Protein AF-A0A8T5B7E0-F1 (afdb_monomer_lite)

Secondary structure (DSSP, 8-state):
--HHHHHHHHHHHHHHHHHHHHHHHHHHHHS---TTHHHHHHHTS-SS--S-STTHHHHHHHHHHHH-HHHHHHHHHHHHHHHHHHHHHTSPP-----

Foldseek 3Di:
DPPVVVVVVVVVVVVVVVVVVVVVVVVCVVPVQPPCPVVVVVVVPDPDDPDPPPCPVVVVVVCCCVRPVVVVVVVVVVVVVVVVVVVVVVPDDPPDDD

Radius of gyration: 22.2 Å; chains: 1; bounding box: 52×24×65 Å

Structure (mmCIF, N/CA/C/O backbone):
data_AF-A0A8T5B7E0-F1
#
_entry.id   AF-A0A8T5B7E0-F1
#
loop_
_atom_site.group_PDB
_atom_site.id
_atom_site.type_symbol
_atom_site.label_atom_id
_atom_site.label_alt_id
_atom_site.label_comp_id
_atom_site.label_asym_id
_atom_site.label_entity_id
_atom_site.label_seq_id
_atom_site.pdbx_PDB_ins_code
_atom_site.Cartn_x
_atom_site.Cartn_y
_atom_site.Cartn_z
_atom_site.occupancy
_atom_site.B_iso_or_equiv
_atom_site.auth_seq_id
_atom_site.auth_comp_id
_atom_site.auth_asym_id
_atom_site.auth_atom_id
_atom_site.pdbx_PDB_model_num
ATOM 1 N N . MET A 1 1 ? 17.791 -3.696 -35.158 1.00 50.97 1 MET A N 1
ATOM 2 C CA . MET A 1 1 ? 16.520 -4.359 -34.772 1.00 50.97 1 MET A CA 1
ATOM 3 C C . MET A 1 1 ? 16.207 -4.326 -33.262 1.00 50.97 1 MET A C 1
ATOM 5 O O . MET A 1 1 ? 15.071 -4.583 -32.905 1.00 50.97 1 MET A O 1
ATOM 9 N N . ARG A 1 2 ? 17.157 -3.954 -32.378 1.00 53.38 2 ARG A N 1
ATOM 10 C CA . ARG A 1 2 ? 17.015 -3.971 -30.901 1.00 53.38 2 ARG A CA 1
ATOM 11 C C . ARG A 1 2 ? 16.199 -2.809 -30.283 1.00 53.38 2 ARG A C 1
ATOM 13 O O . ARG A 1 2 ? 15.633 -2.993 -29.218 1.00 53.38 2 ARG A O 1
ATOM 20 N N . ARG A 1 3 ? 16.101 -1.640 -30.944 1.00 56.38 3 ARG A N 1
ATOM 21 C CA . ARG A 1 3 ? 15.369 -0.454 -30.423 1.00 56.38 3 ARG A CA 1
ATOM 22 C C . ARG A 1 3 ? 13.845 -0.633 -30.388 1.00 56.38 3 ARG A C 1
ATOM 24 O O . ARG A 1 3 ? 13.240 -0.394 -29.358 1.00 56.38 3 ARG A O 1
ATOM 31 N N . LYS A 1 4 ? 13.248 -1.182 -31.457 1.00 53.34 4 LYS A N 1
ATOM 32 C CA . LYS A 1 4 ? 11.784 -1.345 -31.576 1.00 53.34 4 LYS A CA 1
ATOM 3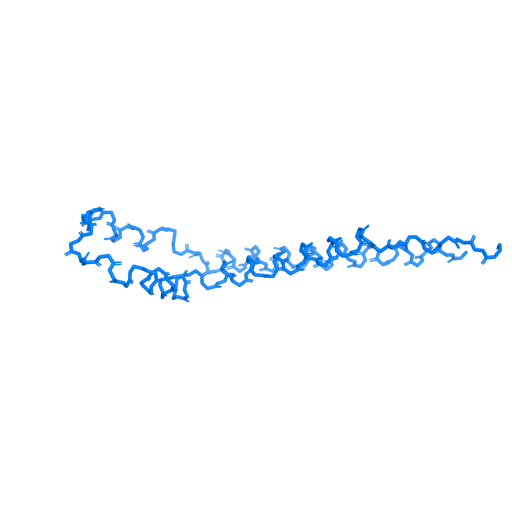3 C C . LYS A 1 4 ? 11.154 -2.184 -30.449 1.00 53.34 4 LYS A C 1
ATOM 35 O O . LYS A 1 4 ? 10.011 -1.94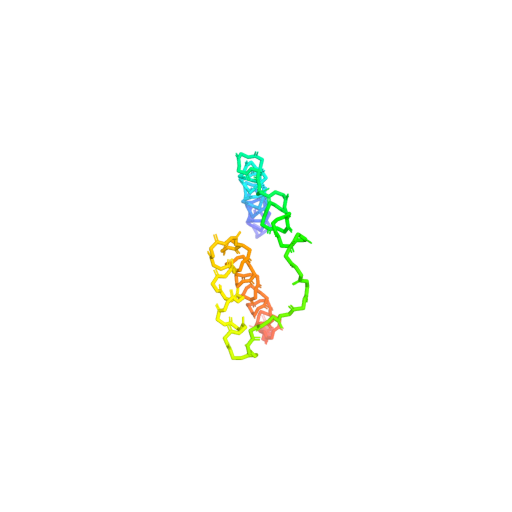2 -30.091 1.00 53.34 4 LYS A O 1
ATOM 40 N N . GLY A 1 5 ? 11.884 -3.160 -29.897 1.00 54.22 5 GLY A N 1
ATOM 41 C CA . GLY A 1 5 ? 11.404 -3.985 -28.780 1.00 54.22 5 GLY A CA 1
ATOM 42 C C . GLY A 1 5 ? 11.421 -3.264 -27.427 1.00 54.22 5 GLY A C 1
ATOM 43 O O . GLY A 1 5 ? 10.547 -3.509 -26.602 1.00 54.22 5 GLY A O 1
ATOM 44 N N . LEU A 1 6 ? 12.372 -2.344 -27.221 1.00 57.66 6 LEU A N 1
ATOM 45 C CA . LEU A 1 6 ? 12.455 -1.510 -26.018 1.00 57.66 6 LEU A CA 1
ATOM 46 C C . LEU A 1 6 ? 11.335 -0.455 -26.003 1.00 57.66 6 LEU A C 1
ATOM 48 O O . LEU A 1 6 ? 10.710 -0.247 -24.967 1.00 57.66 6 LEU A O 1
ATOM 52 N N . ASP A 1 7 ? 11.044 0.142 -27.163 1.00 71.81 7 ASP A N 1
ATOM 53 C CA . ASP A 1 7 ? 9.994 1.159 -27.328 1.00 71.81 7 ASP A CA 1
ATOM 54 C C . ASP A 1 7 ? 8.578 0.572 -27.169 1.00 71.81 7 ASP A C 1
ATOM 56 O O . ASP A 1 7 ? 7.683 1.213 -26.624 1.00 71.81 7 ASP A O 1
ATOM 60 N N . LEU A 1 8 ? 8.369 -0.678 -27.601 1.00 77.56 8 LEU A N 1
ATOM 61 C CA . LEU A 1 8 ? 7.102 -1.384 -27.396 1.00 77.56 8 LEU A CA 1
ATOM 62 C C . LEU A 1 8 ? 6.906 -1.777 -25.926 1.00 77.56 8 LEU A C 1
ATOM 64 O O . LEU A 1 8 ? 5.803 -1.651 -25.398 1.00 77.56 8 LEU A O 1
ATOM 68 N N . GLY A 1 9 ? 7.973 -2.235 -25.261 1.00 78.38 9 GLY A N 1
ATOM 69 C CA . GLY A 1 9 ? 7.935 -2.586 -23.841 1.00 78.38 9 GLY A CA 1
ATOM 70 C C . GLY A 1 9 ? 7.657 -1.378 -22.946 1.00 78.38 9 GLY A C 1
ATOM 71 O O . GLY A 1 9 ? 6.842 -1.470 -22.029 1.00 78.38 9 GLY A O 1
ATOM 72 N N . SER A 1 10 ? 8.270 -0.228 -23.241 1.00 81.75 10 SER A N 1
ATOM 73 C CA . SER A 1 10 ? 8.025 1.015 -22.503 1.00 81.75 10 SER A CA 1
ATOM 74 C C . SER A 1 10 ? 6.618 1.569 -22.750 1.00 81.75 10 SER A C 1
ATOM 76 O O . SER A 1 10 ? 5.951 1.973 -21.797 1.00 81.75 10 SER A O 1
ATOM 78 N N . ALA A 1 11 ? 6.121 1.516 -23.990 1.00 85.81 11 ALA A N 1
ATOM 79 C CA . ALA A 1 11 ? 4.749 1.903 -24.312 1.00 85.81 11 ALA A CA 1
ATOM 80 C C . ALA A 1 11 ? 3.718 1.007 -23.607 1.00 85.81 11 ALA A C 1
ATOM 82 O O . ALA A 1 11 ? 2.752 1.510 -23.035 1.00 85.81 11 ALA A O 1
ATOM 83 N N . LEU A 1 12 ? 3.943 -0.311 -23.585 1.00 90.38 12 LEU A N 1
ATOM 84 C CA . LEU A 1 12 ? 3.073 -1.255 -22.883 1.00 90.38 12 LEU A CA 1
ATOM 85 C C . LEU A 1 12 ? 3.056 -0.981 -21.372 1.00 90.38 12 LEU A C 1
ATOM 87 O O . LEU A 1 12 ? 1.987 -0.951 -20.765 1.00 90.38 12 LEU A O 1
ATOM 91 N N . ALA A 1 13 ? 4.223 -0.724 -20.775 1.00 85.06 13 ALA A N 1
ATOM 92 C CA . ALA A 1 13 ? 4.324 -0.371 -19.363 1.00 85.06 13 ALA A CA 1
ATOM 93 C C . ALA A 1 13 ? 3.566 0.930 -19.047 1.00 85.06 13 ALA A C 1
ATOM 95 O O . ALA A 1 13 ? 2.819 0.984 -18.072 1.00 85.06 13 ALA A O 1
ATOM 96 N N . ALA A 1 14 ? 3.694 1.952 -19.898 1.00 87.50 14 ALA A N 1
ATOM 97 C CA . ALA A 1 14 ? 2.974 3.214 -19.742 1.00 87.50 14 ALA A CA 1
ATOM 98 C C . ALA A 1 14 ? 1.449 3.026 -19.812 1.00 87.50 14 ALA A C 1
ATOM 100 O O . ALA A 1 14 ? 0.724 3.577 -18.983 1.00 87.50 14 ALA A O 1
ATOM 101 N N . VAL A 1 15 ? 0.958 2.209 -20.750 1.00 93.69 15 VAL A N 1
ATOM 102 C CA . VAL A 1 15 ? -0.474 1.881 -20.862 1.00 93.69 15 VAL A CA 1
ATOM 103 C C . VAL A 1 15 ? -0.971 1.167 -19.606 1.00 93.69 15 VAL A C 1
ATOM 105 O O . VAL A 1 15 ? -2.005 1.550 -19.064 1.00 93.69 15 VAL A O 1
ATOM 108 N N . ILE A 1 16 ? -0.222 0.186 -19.096 1.00 91.00 16 ILE A N 1
ATOM 109 C CA . ILE A 1 16 ? -0.578 -0.532 -17.862 1.00 91.00 16 ILE A CA 1
ATOM 110 C C . ILE A 1 16 ? -0.676 0.441 -16.680 1.00 91.00 16 ILE A C 1
ATOM 112 O O . ILE A 1 16 ? -1.655 0.404 -15.937 1.00 91.00 16 ILE A O 1
ATOM 116 N N . VAL A 1 17 ? 0.293 1.348 -16.530 1.00 88.69 17 VAL A N 1
ATOM 117 C CA . VAL A 1 17 ? 0.280 2.363 -15.465 1.00 88.69 17 VAL A CA 1
ATOM 118 C C . VAL A 1 17 ? -0.940 3.278 -15.585 1.00 88.69 17 VAL A C 1
ATOM 120 O O . VAL A 1 17 ? -1.621 3.511 -14.588 1.00 88.69 17 VAL A O 1
ATOM 123 N N . LEU A 1 18 ? -1.265 3.754 -16.789 1.00 92.31 18 LEU A N 1
ATOM 124 C CA . LEU A 1 18 ? -2.446 4.593 -17.017 1.00 92.31 18 LEU A CA 1
ATOM 125 C C . LEU A 1 18 ? -3.751 3.854 -16.695 1.00 92.31 18 LEU A C 1
ATOM 127 O O . LEU A 1 18 ? -4.628 4.428 -16.050 1.00 92.31 18 LEU A O 1
ATOM 131 N N . CYS A 1 19 ? -3.868 2.580 -17.080 1.00 91.06 19 CYS A N 1
ATOM 132 C CA . CYS A 1 19 ? -5.020 1.746 -16.737 1.00 91.06 19 CYS A CA 1
ATOM 133 C C . CYS A 1 19 ? -5.164 1.563 -15.222 1.00 91.06 19 CYS A C 1
ATOM 135 O O . CYS A 1 19 ? -6.272 1.669 -14.702 1.00 91.06 19 CYS A O 1
ATOM 137 N N . ILE A 1 20 ? -4.056 1.336 -14.511 1.00 88.06 20 ILE A N 1
ATOM 138 C CA . ILE A 1 20 ? -4.047 1.222 -13.048 1.00 88.06 20 ILE A CA 1
ATOM 139 C C . ILE A 1 20 ? -4.491 2.543 -12.408 1.00 88.06 20 ILE A C 1
ATOM 141 O O . ILE A 1 20 ? -5.385 2.535 -11.566 1.00 88.06 20 ILE A O 1
ATOM 145 N N . ILE A 1 21 ? -3.933 3.683 -12.830 1.00 88.38 21 ILE A N 1
ATOM 146 C CA . ILE A 1 21 ? -4.318 5.007 -12.310 1.00 88.38 21 ILE A CA 1
ATOM 147 C C . ILE A 1 21 ? -5.807 5.272 -12.546 1.00 88.38 21 ILE A C 1
ATOM 149 O O . ILE A 1 21 ? -6.502 5.719 -11.636 1.00 88.38 21 ILE A O 1
ATOM 153 N N . TYR A 1 22 ? -6.310 4.973 -13.744 1.00 90.50 22 TYR A N 1
ATOM 154 C CA . TYR A 1 22 ? -7.722 5.133 -14.077 1.00 90.50 22 TYR A CA 1
ATOM 155 C C . TYR A 1 22 ? -8.623 4.235 -13.214 1.00 90.50 22 TYR A C 1
ATOM 157 O O . TYR A 1 22 ? -9.622 4.705 -12.664 1.00 90.50 22 TYR A O 1
ATOM 165 N N . LEU A 1 23 ? -8.247 2.966 -13.027 1.00 87.56 23 LEU A N 1
ATOM 166 C CA . LEU A 1 23 ? -8.957 2.031 -12.153 1.00 87.56 23 LEU A CA 1
ATOM 167 C C . LEU A 1 23 ? -9.000 2.544 -10.706 1.00 87.56 23 LEU A C 1
ATOM 169 O O . LEU A 1 23 ? -10.066 2.597 -10.106 1.00 87.56 23 LEU A O 1
ATOM 173 N N . PHE A 1 24 ? -7.870 2.982 -10.148 1.00 79.88 24 PHE A N 1
ATOM 174 C CA . PHE A 1 24 ? -7.844 3.524 -8.787 1.00 79.88 24 PHE A CA 1
ATOM 175 C C . PHE A 1 24 ? -8.618 4.833 -8.667 1.00 79.88 24 PHE A C 1
ATOM 177 O O . PHE A 1 24 ? -9.337 5.023 -7.693 1.00 79.88 24 PHE A O 1
ATOM 184 N N . SER A 1 25 ? -8.523 5.721 -9.656 1.00 80.94 25 SER A N 1
ATOM 185 C CA . SER A 1 25 ? -9.268 6.980 -9.663 1.00 80.94 25 SER A CA 1
ATOM 186 C C . SER A 1 25 ? -10.778 6.738 -9.679 1.00 80.94 25 SER A C 1
ATOM 188 O O . SER A 1 25 ? -11.498 7.336 -8.880 1.00 80.94 25 SER A O 1
ATOM 190 N N . THR A 1 26 ? -11.254 5.821 -10.526 1.00 83.00 26 THR A N 1
ATOM 191 C CA . THR A 1 26 ? -12.674 5.440 -10.571 1.00 83.00 26 THR A CA 1
ATOM 192 C C . THR A 1 26 ? -13.122 4.750 -9.288 1.00 83.00 26 THR A C 1
ATOM 194 O O . THR A 1 26 ? -14.205 5.053 -8.799 1.00 83.00 26 THR A O 1
ATOM 197 N N . LEU A 1 27 ? -12.281 3.903 -8.691 1.00 76.19 27 LEU A N 1
ATOM 198 C CA . LEU A 1 27 ? -12.564 3.251 -7.413 1.00 76.19 27 LEU A CA 1
ATOM 199 C C . LEU A 1 27 ? -12.666 4.262 -6.256 1.00 76.19 27 LEU A C 1
ATOM 201 O O . LEU A 1 27 ? -13.584 4.165 -5.452 1.00 76.19 27 LEU A O 1
ATOM 205 N N . ILE A 1 28 ? -11.793 5.274 -6.217 1.00 73.12 28 ILE A N 1
ATOM 206 C CA . ILE A 1 28 ? -11.837 6.375 -5.234 1.00 73.12 28 ILE A CA 1
ATOM 207 C C . ILE A 1 28 ? -13.099 7.240 -5.399 1.00 73.12 28 ILE A C 1
ATOM 209 O O . ILE A 1 28 ? -13.631 7.757 -4.419 1.00 73.12 28 ILE A O 1
ATOM 213 N N . LEU A 1 29 ? -13.565 7.431 -6.636 1.00 75.38 29 LEU A N 1
ATOM 214 C CA . LEU A 1 29 ? -14.781 8.193 -6.941 1.00 75.38 29 LEU A CA 1
ATOM 215 C C . LEU A 1 29 ? -16.063 7.402 -6.639 1.00 75.38 29 LEU A C 1
ATOM 217 O O . LEU A 1 29 ? -17.039 7.989 -6.177 1.00 75.38 29 LEU A O 1
ATOM 221 N N . ALA A 1 30 ? -16.070 6.098 -6.928 1.00 75.94 30 ALA A N 1
ATOM 222 C CA . ALA A 1 30 ? -17.223 5.215 -6.751 1.00 75.94 30 ALA A CA 1
ATOM 223 C C . ALA A 1 30 ? -17.448 4.844 -5.283 1.00 75.94 30 ALA A C 1
ATOM 225 O O . ALA A 1 30 ? -18.584 4.834 -4.816 1.00 75.94 30 ALA A O 1
ATOM 226 N N . GLU A 1 31 ? -16.360 4.596 -4.560 1.00 65.50 31 GLU A N 1
ATOM 227 C CA . GLU A 1 31 ? -16.350 4.437 -3.115 1.00 65.50 31 GLU A CA 1
ATOM 228 C C . GLU A 1 31 ? -15.729 5.702 -2.530 1.00 65.50 31 GLU A C 1
ATOM 230 O O . GLU A 1 31 ? -14.524 5.705 -2.252 1.00 65.50 31 GLU A O 1
ATOM 235 N N . PRO A 1 32 ? -16.498 6.805 -2.380 1.00 57.84 32 PRO A N 1
ATOM 236 C CA . PRO A 1 32 ? -15.987 7.990 -1.722 1.00 57.84 32 PRO A CA 1
ATOM 237 C C . PRO A 1 32 ? -15.543 7.551 -0.335 1.00 57.84 32 PRO A C 1
ATOM 239 O O . PRO A 1 32 ? -16.372 7.278 0.539 1.00 57.84 32 PRO A O 1
ATOM 242 N N . PHE A 1 33 ? -14.221 7.439 -0.166 1.00 56.34 33 PHE A N 1
ATOM 243 C CA . PHE A 1 33 ? -13.580 7.121 1.100 1.00 56.34 33 PHE A CA 1
ATOM 244 C C . PHE A 1 33 ? -14.311 7.948 2.149 1.00 56.34 33 PHE A C 1
ATOM 246 O O . PHE A 1 33 ? -14.438 9.152 1.913 1.00 56.34 33 PHE A O 1
ATOM 253 N N . PRO A 1 34 ? -14.861 7.366 3.231 1.00 55.97 34 PRO A N 1
ATOM 254 C CA . PRO A 1 34 ? -15.633 8.132 4.192 1.00 55.97 34 PRO A CA 1
ATOM 255 C C . PRO A 1 34 ? -14.722 9.237 4.708 1.00 55.97 34 PRO A C 1
ATOM 257 O O . PRO A 1 34 ? -13.863 8.979 5.550 1.00 55.97 34 PRO A O 1
ATOM 260 N N . THR A 1 35 ? -14.864 10.441 4.151 1.00 59.28 35 THR A N 1
ATOM 261 C CA . THR A 1 35 ? -13.919 11.539 4.302 1.00 59.28 35 THR A CA 1
ATOM 262 C C . THR A 1 35 ? -13.993 11.936 5.756 1.00 59.28 35 THR A C 1
ATOM 264 O O . THR A 1 35 ? -14.900 12.634 6.196 1.00 59.28 35 THR A O 1
ATOM 267 N N . LEU A 1 36 ? -13.090 11.356 6.545 1.00 56.50 36 LEU A N 1
ATOM 268 C CA . LEU A 1 36 ? -12.992 11.573 7.975 1.00 56.50 36 LEU A CA 1
ATOM 269 C C . LEU A 1 36 ? -14.263 11.207 8.768 1.00 56.50 36 LEU A C 1
ATOM 271 O O . LEU A 1 36 ? -14.380 11.647 9.905 1.00 56.50 36 LEU A O 1
ATOM 275 N N . ARG A 1 37 ? -15.200 10.375 8.272 1.00 58.66 37 ARG A N 1
ATOM 276 C CA . ARG A 1 37 ? -16.387 9.990 9.086 1.00 58.66 37 ARG A CA 1
ATOM 277 C C . ARG A 1 37 ? -16.001 9.265 10.375 1.00 58.66 37 ARG A C 1
ATOM 279 O O . ARG A 1 37 ? -16.625 9.491 11.407 1.00 58.66 37 ARG A O 1
ATOM 286 N N . TYR A 1 38 ? -14.937 8.462 10.341 1.00 58.03 38 TYR A N 1
ATOM 287 C CA . TYR A 1 38 ? -14.366 7.869 11.553 1.00 58.03 38 TYR A CA 1
ATOM 288 C C . TYR A 1 38 ? -13.764 8.937 12.485 1.00 58.03 38 TYR A C 1
ATOM 290 O O . TYR A 1 38 ? -13.870 8.820 13.701 1.00 58.03 38 TYR A O 1
ATOM 298 N N . ALA A 1 39 ? -13.175 10.007 11.941 1.00 59.53 39 ALA A N 1
ATOM 299 C CA . ALA A 1 39 ? -12.595 11.094 12.726 1.00 59.53 39 ALA A CA 1
ATOM 300 C C . ALA A 1 39 ? -13.667 12.053 13.270 1.00 59.53 39 ALA A C 1
ATOM 302 O O . ALA A 1 39 ? -13.510 12.565 14.371 1.00 59.53 39 ALA A O 1
ATOM 303 N N . LEU A 1 40 ? -14.792 12.230 12.571 1.00 63.72 40 LEU A N 1
ATOM 304 C CA . LEU A 1 40 ? -15.940 13.025 13.017 1.00 63.72 40 LEU A CA 1
ATOM 305 C C . LEU A 1 40 ? -16.516 12.495 14.342 1.00 63.72 40 LEU A C 1
ATOM 307 O O . LEU A 1 40 ? -16.860 13.284 15.215 1.00 63.72 40 LEU A O 1
ATOM 311 N N . GLY A 1 41 ? -16.545 11.171 14.540 1.00 58.84 41 GLY A N 1
ATOM 312 C CA . GLY A 1 41 ? -16.937 10.562 15.820 1.00 58.84 41 GLY A CA 1
ATOM 313 C C . GLY A 1 41 ? -15.861 10.637 16.914 1.00 58.84 41 GLY A C 1
ATOM 314 O O . GLY A 1 41 ? -16.189 10.659 18.102 1.00 58.84 41 GLY A O 1
ATOM 315 N N . ILE A 1 42 ? -14.582 10.699 16.526 1.00 55.59 42 ILE A N 1
ATOM 316 C CA . ILE A 1 42 ? -13.436 10.773 17.447 1.00 55.59 42 ILE A CA 1
ATOM 317 C C . ILE A 1 42 ? -13.209 12.206 17.941 1.00 55.59 42 ILE A C 1
ATOM 319 O O . ILE A 1 42 ? -12.896 12.386 19.109 1.00 55.59 42 ILE A O 1
ATOM 323 N N . VAL A 1 43 ? -13.446 13.240 17.127 1.00 54.47 43 VAL A N 1
ATOM 324 C CA . VAL A 1 43 ? -13.322 14.648 17.561 1.00 54.47 43 VAL A CA 1
ATOM 325 C C . VAL A 1 43 ? -14.304 14.977 18.700 1.00 54.47 43 VAL A C 1
ATOM 327 O O . VAL A 1 43 ? -13.976 15.771 19.579 1.00 54.47 43 VAL A O 1
ATOM 330 N N . SER A 1 44 ? -15.467 14.313 18.763 1.00 56.03 44 SER A N 1
ATOM 331 C CA . SER A 1 44 ? -16.401 14.428 19.899 1.00 56.03 44 SER A CA 1
ATOM 332 C C . SER A 1 44 ? -16.037 13.567 21.118 1.00 56.03 44 SER A C 1
ATOM 334 O O . SER A 1 44 ? -16.593 13.784 22.197 1.00 56.03 44 SER A O 1
ATOM 336 N N . ARG A 1 45 ? -15.117 12.600 21.001 1.00 57.44 45 ARG A N 1
ATOM 337 C CA . ARG A 1 45 ? -14.647 11.772 22.124 1.00 57.44 45 ARG A CA 1
ATOM 338 C C . ARG A 1 45 ? -13.242 12.213 22.524 1.00 57.44 45 ARG A C 1
ATOM 340 O O . ARG A 1 45 ? -12.284 11.930 21.825 1.00 57.44 45 ARG A O 1
ATOM 347 N N . ARG A 1 46 ? -13.153 12.910 23.667 1.00 56.00 46 ARG A N 1
ATOM 348 C CA . ARG A 1 46 ? -11.929 13.342 24.378 1.00 56.00 46 ARG A CA 1
ATOM 349 C C . ARG A 1 46 ? -10.631 12.715 23.842 1.00 56.00 46 ARG A C 1
ATOM 351 O O . ARG A 1 46 ? -10.410 11.521 24.007 1.00 56.00 46 ARG A O 1
ATOM 358 N N . LEU A 1 47 ? -9.730 13.563 23.340 1.00 58.00 47 LEU A N 1
ATOM 359 C CA . LEU A 1 47 ? -8.387 13.213 22.848 1.00 58.00 47 LEU A CA 1
ATOM 360 C C . LEU A 1 47 ? -7.428 12.678 23.938 1.00 58.00 47 LEU A C 1
ATOM 362 O O . LEU A 1 47 ? -6.257 12.433 23.663 1.00 58.00 47 LEU A O 1
ATOM 366 N N . ILE A 1 48 ? -7.898 12.518 25.177 1.00 59.19 48 ILE A N 1
ATOM 367 C CA . ILE A 1 48 ? -7.112 12.004 26.298 1.00 59.19 48 ILE A CA 1
ATOM 368 C C . ILE A 1 48 ? -7.537 10.545 26.508 1.00 59.19 48 ILE A C 1
ATOM 370 O O . ILE A 1 48 ? -8.692 10.317 26.886 1.00 59.19 48 ILE A O 1
ATOM 374 N N . PRO A 1 49 ? -6.654 9.559 26.259 1.00 60.25 49 PRO A N 1
ATOM 375 C CA . PRO A 1 49 ? -6.985 8.161 26.472 1.00 60.25 49 PRO A CA 1
ATOM 376 C C . PRO A 1 49 ? -7.310 7.927 27.950 1.00 60.25 49 PRO A C 1
ATOM 378 O O . PRO A 1 49 ? -6.502 8.195 28.832 1.00 60.25 49 PRO A O 1
ATOM 381 N N . ILE A 1 50 ? -8.517 7.427 28.210 1.00 62.88 50 ILE A N 1
ATOM 382 C CA . ILE A 1 50 ? -8.994 6.996 29.538 1.00 62.88 50 ILE A CA 1
ATOM 383 C C . ILE A 1 50 ? -8.620 5.53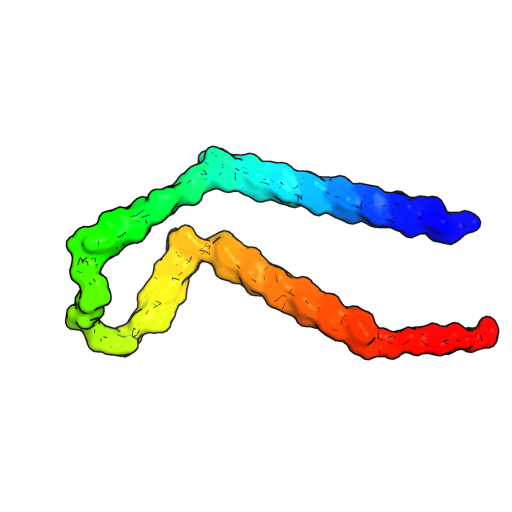4 29.835 1.00 62.88 50 ILE A C 1
ATOM 385 O O . ILE A 1 50 ? -8.928 5.021 30.906 1.00 62.88 50 ILE A O 1
ATOM 389 N N . GLN A 1 51 ? -7.999 4.852 28.872 1.00 61.50 51 GLN A N 1
ATOM 390 C CA . GLN A 1 51 ? -7.640 3.436 28.927 1.00 61.50 51 GLN A CA 1
ATOM 391 C C . GLN A 1 51 ? -6.121 3.291 29.100 1.00 61.50 51 GLN A C 1
ATOM 393 O O . GLN A 1 51 ? -5.379 4.132 28.583 1.00 61.50 51 GLN A O 1
ATOM 398 N N . PRO A 1 52 ? -5.653 2.262 29.830 1.00 65.56 52 PRO A N 1
ATOM 399 C CA . PRO A 1 52 ? -4.226 2.011 30.015 1.00 65.56 52 PRO A CA 1
ATOM 400 C C . PRO A 1 52 ? -3.517 1.869 28.660 1.00 65.56 52 PRO A C 1
ATOM 402 O O . PRO A 1 52 ? -4.107 1.414 27.685 1.00 65.56 52 PRO A O 1
ATOM 405 N N . PHE A 1 53 ? -2.238 2.253 28.601 1.00 62.22 53 PHE A N 1
ATOM 406 C CA . PHE A 1 53 ? -1.403 2.209 27.387 1.00 62.22 53 PHE A CA 1
ATOM 407 C C . PHE A 1 53 ? -1.244 0.798 26.781 1.00 62.22 53 PHE A C 1
ATOM 409 O O . PHE A 1 53 ? -0.739 0.648 25.666 1.00 62.22 53 PHE A O 1
ATOM 416 N N . GLU A 1 54 ? -1.681 -0.237 27.497 1.00 65.81 54 GLU A N 1
ATOM 417 C CA . GLU A 1 54 ? -1.747 -1.606 27.007 1.00 65.81 54 GLU A CA 1
ATOM 418 C C . GLU A 1 54 ? -2.860 -1.752 25.958 1.00 65.81 54 GLU A C 1
ATOM 420 O O . GLU A 1 54 ? -4.031 -1.488 26.215 1.00 65.81 54 GLU A O 1
ATOM 425 N N . GLY A 1 55 ? -2.491 -2.172 24.746 1.00 69.00 55 GLY A N 1
ATOM 426 C CA . GLY A 1 55 ? -3.448 -2.445 23.667 1.00 69.00 55 GLY A CA 1
ATOM 427 C C . GLY A 1 55 ? -3.656 -1.308 22.664 1.00 69.00 55 GLY A C 1
ATOM 428 O O . GLY A 1 55 ? -4.406 -1.495 21.706 1.00 69.00 55 GLY A O 1
ATOM 429 N N . ILE A 1 56 ? -2.952 -0.174 22.789 1.00 78.44 56 ILE A N 1
ATOM 430 C CA . ILE A 1 56 ? -2.991 0.895 21.769 1.00 78.44 56 ILE A CA 1
ATOM 431 C C . ILE A 1 56 ? -2.563 0.350 20.402 1.00 78.44 56 ILE A C 1
ATOM 433 O O 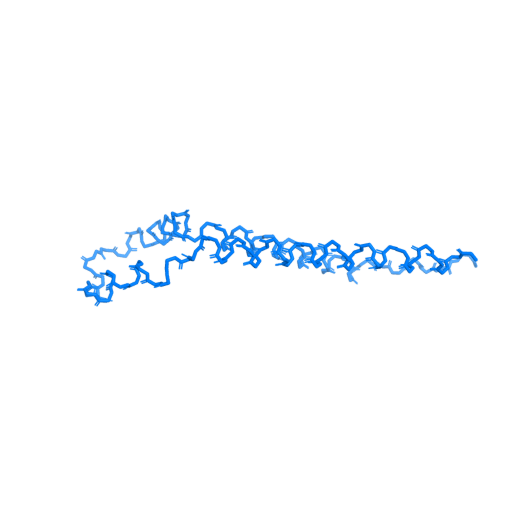. ILE A 1 56 ? -3.233 0.597 19.404 1.00 78.44 56 ILE A O 1
ATOM 437 N N . SER A 1 57 ? -1.488 -0.440 20.345 1.00 80.88 57 SER A N 1
ATOM 438 C CA . SER A 1 57 ? -1.003 -1.048 19.098 1.00 80.88 57 SER A CA 1
ATOM 439 C C . SER A 1 57 ? -2.037 -1.980 18.464 1.00 80.88 57 SER A C 1
ATOM 441 O O . SER A 1 57 ? -2.239 -1.945 17.251 1.00 80.88 57 SER A O 1
ATOM 443 N N . GLN A 1 58 ? -2.739 -2.771 19.277 1.00 84.38 58 GLN A N 1
ATOM 444 C CA . GLN A 1 58 ? -3.804 -3.655 18.813 1.00 84.38 58 GLN A CA 1
ATOM 445 C C . GLN A 1 58 ? -5.016 -2.856 18.320 1.00 84.38 58 GLN A C 1
ATOM 447 O O . GLN A 1 58 ? -5.564 -3.173 17.266 1.00 84.38 58 GLN A O 1
ATOM 452 N N . GLY A 1 59 ? -5.399 -1.794 19.035 1.00 82.25 59 GLY A N 1
ATOM 453 C CA . GLY A 1 59 ? -6.475 -0.889 18.635 1.00 82.25 59 GLY A CA 1
ATOM 454 C C . GLY A 1 59 ? -6.171 -0.160 17.326 1.00 82.25 59 GLY A C 1
ATOM 455 O O . GLY A 1 59 ? -7.017 -0.122 16.436 1.00 82.25 59 GLY A O 1
ATOM 456 N N . VAL A 1 60 ? -4.945 0.348 17.167 1.00 82.56 60 VAL A N 1
ATOM 457 C CA . VAL A 1 60 ? -4.482 0.991 15.929 1.00 82.56 60 VAL A CA 1
ATOM 458 C C . VAL A 1 60 ? -4.433 -0.016 14.782 1.00 82.56 60 VAL A C 1
ATOM 460 O O . VAL A 1 60 ? -4.940 0.279 13.705 1.00 82.56 60 VAL A O 1
ATOM 463 N N . SER A 1 61 ? -3.891 -1.215 15.009 1.00 85.12 61 SER A N 1
ATOM 464 C CA . SER A 1 61 ? -3.853 -2.281 13.999 1.00 85.12 61 SER A CA 1
ATOM 465 C C . SER A 1 61 ? -5.261 -2.646 13.526 1.00 85.12 61 SER A C 1
ATOM 467 O O . SER A 1 61 ? -5.541 -2.624 12.328 1.00 85.12 61 SER A O 1
ATOM 469 N N . ARG A 1 62 ? -6.185 -2.884 14.462 1.00 85.25 62 ARG A N 1
ATOM 470 C CA . ARG A 1 62 ? -7.586 -3.178 14.151 1.00 85.25 62 ARG A CA 1
ATOM 471 C C . ARG A 1 62 ? -8.247 -2.043 13.373 1.00 85.25 62 ARG A C 1
ATOM 473 O O . ARG A 1 62 ? -8.874 -2.295 12.352 1.00 85.25 62 ARG A O 1
ATOM 480 N N . PHE A 1 63 ? -8.067 -0.799 13.814 1.00 83.94 63 PHE A N 1
ATOM 481 C CA . PHE A 1 63 ? -8.595 0.372 13.119 1.00 83.94 63 PHE A CA 1
ATOM 482 C C . PHE A 1 63 ? -8.084 0.461 11.675 1.00 83.94 63 PHE A C 1
ATOM 484 O O . PHE A 1 63 ? -8.878 0.695 10.760 1.00 83.94 63 PHE A O 1
ATOM 491 N N . LEU A 1 64 ? -6.780 0.257 11.470 1.00 84.12 64 LEU A N 1
ATOM 492 C CA . LEU A 1 64 ? -6.162 0.284 10.149 1.00 84.12 64 LEU A CA 1
ATOM 493 C C . LEU A 1 64 ? -6.714 -0.826 9.250 1.00 84.12 64 LEU A C 1
ATOM 495 O O . LEU A 1 64 ? -7.050 -0.543 8.107 1.00 84.12 64 LEU A O 1
ATOM 499 N N . TRP A 1 65 ? -6.887 -2.046 9.755 1.00 84.75 65 TRP A N 1
ATOM 500 C CA . TRP A 1 65 ? -7.463 -3.148 8.978 1.00 84.75 65 TRP A CA 1
ATOM 501 C C . TRP A 1 65 ? -8.963 -3.001 8.704 1.00 84.75 65 TRP A C 1
ATOM 503 O O . TRP A 1 65 ? -9.423 -3.432 7.655 1.00 84.75 65 TRP A O 1
ATOM 513 N N . GLU A 1 66 ? -9.736 -2.388 9.599 1.00 83.19 66 GLU A N 1
ATOM 514 C CA . GLU A 1 66 ? -11.186 -2.226 9.406 1.00 83.19 66 GLU A CA 1
ATOM 515 C C . GLU A 1 66 ? -11.540 -0.999 8.546 1.00 83.19 66 GLU A C 1
ATOM 517 O O . GLU A 1 66 ? -12.547 -1.018 7.845 1.00 83.19 66 GLU A O 1
ATOM 522 N N . ASN A 1 67 ? -10.727 0.066 8.576 1.00 75.81 67 ASN A N 1
ATOM 523 C CA . ASN A 1 67 ? -11.066 1.350 7.937 1.00 75.81 67 ASN A CA 1
ATOM 524 C C . ASN A 1 67 ? -10.079 1.791 6.847 1.00 75.81 67 ASN A C 1
ATOM 526 O O . ASN A 1 67 ? -10.419 2.640 6.026 1.00 75.81 67 ASN A O 1
ATOM 530 N N . ARG A 1 68 ? -8.842 1.277 6.852 1.00 80.62 68 ARG A N 1
ATOM 531 C CA . ARG A 1 68 ? -7.747 1.705 5.959 1.00 80.62 68 ARG A CA 1
ATOM 532 C C . ARG A 1 68 ? -6.939 0.522 5.407 1.00 80.62 68 ARG A C 1
ATOM 534 O O . ARG A 1 68 ? -5.746 0.653 5.138 1.00 80.62 68 ARG A O 1
ATOM 541 N N . ALA A 1 69 ? -7.582 -0.636 5.225 1.00 81.00 69 ALA A N 1
ATOM 542 C CA . ALA A 1 69 ? -6.910 -1.873 4.814 1.00 81.00 69 ALA A CA 1
ATOM 543 C C . ALA A 1 69 ? -6.178 -1.720 3.473 1.00 81.00 69 ALA A C 1
ATOM 545 O O . ALA A 1 69 ? -5.064 -2.216 3.294 1.00 81.00 69 ALA A O 1
ATOM 546 N N . LEU A 1 70 ? -6.806 -0.998 2.539 1.00 81.06 70 LEU A N 1
ATOM 547 C CA . LEU A 1 70 ? -6.264 -0.733 1.210 1.00 81.06 70 LEU A CA 1
ATOM 548 C C . LEU A 1 70 ? -4.981 0.101 1.295 1.00 81.06 70 LEU A C 1
ATOM 550 O O . LEU A 1 70 ? -3.988 -0.265 0.672 1.00 81.06 70 LEU A O 1
ATOM 554 N N . ASP A 1 71 ? -4.958 1.148 2.123 1.00 82.38 71 ASP A N 1
ATOM 555 C CA . ASP A 1 71 ? -3.772 1.989 2.319 1.00 82.38 71 ASP A CA 1
ATOM 556 C C . ASP A 1 71 ? -2.594 1.181 2.878 1.00 82.38 71 ASP A C 1
ATOM 558 O O . ASP A 1 71 ? -1.479 1.281 2.365 1.00 82.38 71 ASP A O 1
ATOM 562 N N . VAL A 1 72 ? -2.836 0.350 3.902 1.00 86.12 72 VAL A N 1
ATOM 563 C CA . VAL A 1 72 ? -1.800 -0.513 4.505 1.00 86.12 72 VAL A CA 1
ATOM 564 C C . VAL A 1 72 ? -1.262 -1.517 3.482 1.00 86.12 72 VAL A C 1
ATOM 566 O O . VAL A 1 72 ? -0.053 -1.730 3.393 1.00 86.12 72 VAL A O 1
ATOM 569 N N . THR A 1 73 ? -2.147 -2.090 2.664 1.00 87.19 73 THR A N 1
ATOM 570 C CA . THR A 1 73 ? -1.777 -3.041 1.606 1.00 87.19 73 THR A CA 1
ATOM 571 C C . THR A 1 73 ? -0.936 -2.368 0.518 1.00 87.19 73 THR A C 1
ATOM 573 O O . THR A 1 73 ? 0.093 -2.905 0.105 1.00 87.19 73 THR A O 1
ATOM 576 N N . MET A 1 74 ? -1.324 -1.166 0.084 1.00 85.81 74 MET A N 1
ATOM 577 C CA . MET A 1 74 ? -0.572 -0.402 -0.913 1.00 85.81 74 MET A CA 1
ATOM 578 C C . MET A 1 74 ? 0.787 0.049 -0.383 1.00 85.81 74 MET A C 1
ATOM 580 O O . MET A 1 74 ? 1.779 -0.051 -1.102 1.00 85.81 74 MET A O 1
ATOM 584 N N . GLN A 1 75 ? 0.873 0.480 0.879 1.00 89.69 75 GLN A N 1
ATOM 585 C CA . GLN A 1 75 ? 2.161 0.790 1.502 1.00 89.69 75 GLN A CA 1
ATOM 586 C C . GLN A 1 75 ? 3.085 -0.432 1.536 1.00 89.69 75 GLN A C 1
ATOM 588 O O . GLN A 1 75 ? 4.258 -0.308 1.183 1.00 89.69 75 GLN A O 1
ATOM 593 N N . ALA A 1 76 ? 2.571 -1.615 1.889 1.00 91.31 76 ALA A N 1
ATOM 594 C CA . ALA A 1 76 ? 3.357 -2.848 1.863 1.00 91.31 76 ALA A CA 1
ATOM 595 C C . ALA A 1 76 ? 3.876 -3.172 0.450 1.00 91.31 76 ALA A C 1
ATOM 597 O O . ALA A 1 76 ? 5.052 -3.500 0.285 1.00 91.31 76 ALA A O 1
ATOM 598 N N . PHE A 1 77 ? 3.040 -3.010 -0.580 1.00 90.19 77 PHE A N 1
ATOM 599 C CA . PHE A 1 77 ? 3.456 -3.177 -1.974 1.00 90.19 77 PHE A CA 1
ATOM 600 C C . PHE A 1 77 ? 4.569 -2.195 -2.372 1.00 90.19 77 PHE A C 1
ATOM 602 O O . PHE A 1 77 ? 5.584 -2.609 -2.932 1.00 90.19 77 PHE A O 1
ATOM 609 N N . VAL A 1 78 ? 4.424 -0.910 -2.036 1.00 90.69 78 VAL A N 1
ATOM 610 C CA . VAL A 1 78 ? 5.441 0.117 -2.322 1.00 90.69 78 VAL A CA 1
ATOM 611 C C . VAL A 1 78 ? 6.777 -0.217 -1.654 1.00 90.69 78 VAL A C 1
ATOM 613 O O . VAL A 1 78 ? 7.821 -0.060 -2.286 1.00 90.69 78 VAL A O 1
ATOM 616 N N . ILE A 1 79 ? 6.765 -0.730 -0.419 1.00 93.75 79 ILE A N 1
ATOM 617 C CA . ILE A 1 79 ? 7.986 -1.173 0.276 1.00 93.75 79 ILE A CA 1
ATOM 618 C C . ILE A 1 79 ? 8.667 -2.314 -0.491 1.00 93.75 79 ILE A C 1
ATOM 620 O O . ILE A 1 79 ? 9.879 -2.272 -0.697 1.00 93.75 79 ILE A O 1
ATOM 624 N N . VAL A 1 80 ? 7.907 -3.308 -0.961 1.00 93.69 80 VAL A N 1
ATOM 625 C CA . VAL A 1 80 ? 8.453 -4.417 -1.764 1.00 93.69 80 VAL A CA 1
ATOM 626 C C . VAL A 1 80 ? 9.076 -3.904 -3.062 1.00 93.69 80 VAL A C 1
ATOM 628 O O . VAL A 1 80 ? 10.202 -4.277 -3.391 1.00 93.69 80 VAL A O 1
ATOM 631 N N . VAL A 1 81 ? 8.386 -3.011 -3.778 1.00 93.06 81 VAL A N 1
ATOM 632 C CA . VAL A 1 81 ? 8.917 -2.387 -5.001 1.00 93.06 81 VAL A CA 1
ATOM 633 C C . VAL A 1 81 ? 10.208 -1.624 -4.707 1.00 93.06 81 VAL A C 1
ATOM 635 O O . VAL A 1 81 ? 11.184 -1.778 -5.438 1.00 93.06 81 VAL A O 1
ATOM 638 N N . ALA A 1 82 ? 10.253 -0.856 -3.618 1.00 94.19 82 ALA A N 1
ATOM 639 C CA . ALA A 1 82 ? 11.453 -0.132 -3.214 1.00 94.19 82 ALA A CA 1
ATOM 640 C C . ALA A 1 82 ? 12.630 -1.083 -2.942 1.00 94.19 82 ALA A C 1
ATOM 642 O O . ALA A 1 82 ? 13.735 -0.827 -3.417 1.00 94.19 82 ALA A O 1
ATOM 643 N N . ILE A 1 83 ? 12.396 -2.210 -2.258 1.00 95.62 83 ILE A N 1
ATOM 644 C CA . ILE A 1 83 ? 13.421 -3.241 -2.027 1.00 95.62 83 ILE A CA 1
ATOM 645 C C . ILE A 1 83 ? 13.939 -3.800 -3.358 1.00 95.62 83 ILE A C 1
ATOM 647 O O . ILE A 1 83 ? 15.152 -3.886 -3.548 1.00 95.62 83 ILE A O 1
ATOM 651 N N . ILE A 1 84 ? 13.049 -4.135 -4.297 1.00 93.88 84 ILE A N 1
ATOM 652 C CA . ILE A 1 84 ? 13.434 -4.637 -5.627 1.00 93.88 84 ILE A CA 1
ATOM 653 C C . ILE A 1 84 ? 14.283 -3.603 -6.373 1.00 93.88 84 ILE A C 1
ATOM 655 O O . ILE A 1 84 ? 15.309 -3.960 -6.948 1.00 93.88 84 ILE A O 1
ATOM 659 N N . CYS A 1 85 ? 13.904 -2.326 -6.334 1.00 91.19 85 CYS A N 1
ATOM 660 C CA . CYS A 1 85 ? 14.682 -1.247 -6.941 1.00 91.19 85 CYS A CA 1
ATOM 661 C C . CYS A 1 85 ? 16.076 -1.121 -6.311 1.00 91.19 85 CYS A C 1
ATOM 663 O O . CYS A 1 85 ? 17.062 -1.011 -7.038 1.00 91.19 85 CYS A O 1
ATOM 665 N N . CYS A 1 86 ? 16.184 -1.193 -4.981 1.00 94.31 86 CYS A N 1
ATOM 666 C CA . CYS A 1 86 ? 17.475 -1.192 -4.291 1.00 94.31 86 CYS A CA 1
ATOM 667 C C . CYS A 1 86 ? 18.349 -2.383 -4.715 1.00 94.31 86 CYS A C 1
ATOM 669 O O . CYS A 1 86 ? 19.536 -2.209 -4.979 1.00 94.31 86 CYS A O 1
ATOM 671 N N . LEU A 1 87 ? 17.769 -3.581 -4.833 1.00 92.75 87 LEU A N 1
ATOM 672 C CA . LEU A 1 87 ? 18.486 -4.765 -5.317 1.00 92.75 87 LEU A CA 1
ATOM 673 C C . LEU A 1 87 ? 18.918 -4.620 -6.781 1.00 92.75 87 LEU A C 1
ATOM 675 O O . LEU A 1 87 ? 20.024 -5.021 -7.134 1.00 92.75 87 LEU A O 1
ATOM 679 N N . ALA A 1 88 ? 18.077 -4.022 -7.624 1.00 90.31 88 ALA A N 1
ATOM 680 C CA . ALA A 1 88 ? 18.406 -3.754 -9.019 1.00 90.31 88 ALA A CA 1
ATOM 681 C C . ALA A 1 88 ? 19.577 -2.767 -9.155 1.00 90.31 88 ALA A C 1
ATOM 683 O O . ALA A 1 88 ? 20.427 -2.970 -10.017 1.00 90.31 88 ALA A O 1
ATOM 684 N N . LEU A 1 89 ? 19.660 -1.751 -8.286 1.00 87.81 89 LEU A N 1
ATOM 685 C CA . LEU A 1 89 ? 20.793 -0.817 -8.231 1.00 87.81 89 LEU A CA 1
ATOM 686 C C . LEU A 1 89 ? 22.096 -1.480 -7.771 1.00 87.81 89 LEU A C 1
ATOM 688 O O . LEU A 1 89 ? 23.173 -1.059 -8.177 1.00 87.81 89 LEU A O 1
ATOM 692 N N . LEU A 1 90 ? 22.005 -2.505 -6.922 1.00 87.81 90 LEU A N 1
ATOM 693 C CA . LEU A 1 90 ? 23.159 -3.260 -6.429 1.00 87.81 90 LEU A CA 1
ATOM 694 C C . LEU A 1 90 ? 23.610 -4.364 -7.391 1.00 87.81 90 LEU A C 1
ATOM 696 O O . LEU A 1 90 ? 24.634 -5.002 -7.138 1.00 87.81 90 LEU A O 1
ATOM 700 N N . LYS A 1 91 ? 22.863 -4.621 -8.473 1.00 81.62 91 LYS A N 1
ATOM 701 C CA . LYS A 1 91 ? 23.252 -5.620 -9.464 1.00 81.62 91 LYS A CA 1
ATOM 702 C C . LYS A 1 91 ? 24.558 -5.154 -10.124 1.00 81.62 91 LYS A C 1
ATOM 704 O O . LYS A 1 91 ? 24.551 -4.099 -10.759 1.00 81.62 91 LYS A O 1
ATOM 709 N N . PRO A 1 92 ? 25.661 -5.917 -10.003 1.00 75.81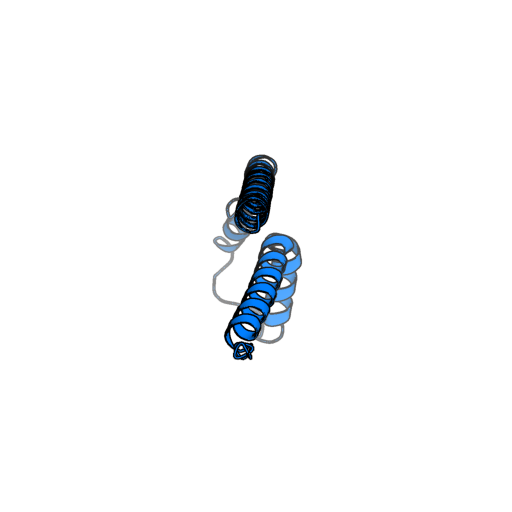 92 PRO A N 1
ATOM 710 C CA . PRO A 1 92 ? 26.892 -5.568 -10.691 1.00 75.81 92 PRO A CA 1
ATOM 711 C C . PRO A 1 92 ? 26.616 -5.527 -12.192 1.00 75.81 92 PRO A C 1
ATOM 713 O O . PRO A 1 92 ? 25.924 -6.396 -12.732 1.00 75.81 92 PRO A O 1
ATOM 716 N N . GLU A 1 93 ? 27.133 -4.497 -12.855 1.00 72.25 93 GLU A N 1
ATOM 717 C CA . GLU A 1 93 ? 27.144 -4.448 -14.309 1.00 72.25 93 GLU A CA 1
ATOM 718 C C . GLU A 1 93 ? 27.910 -5.691 -14.774 1.00 72.25 93 GLU A C 1
ATOM 720 O O . GLU A 1 93 ? 29.046 -5.914 -14.347 1.00 72.25 93 GLU A O 1
ATOM 725 N N . GLU A 1 94 ? 27.280 -6.554 -15.578 1.00 65.12 94 GLU A N 1
ATOM 726 C CA . GLU A 1 94 ? 28.030 -7.568 -16.311 1.00 65.12 94 GLU A CA 1
ATOM 727 C C . GLU A 1 94 ? 28.969 -6.781 -17.215 1.00 65.12 94 GLU A C 1
ATOM 729 O O . GLU A 1 94 ? 28.552 -6.264 -18.251 1.00 65.12 94 GLU A O 1
ATOM 734 N N . ALA A 1 95 ? 30.207 -6.602 -16.746 1.00 56.69 95 ALA A N 1
ATOM 735 C CA . ALA A 1 95 ? 31.285 -6.022 -17.510 1.00 56.69 95 ALA A CA 1
ATOM 736 C C . ALA A 1 95 ? 31.328 -6.801 -18.818 1.00 56.69 95 ALA A C 1
ATOM 738 O O . ALA A 1 95 ? 31.692 -7.979 -18.839 1.00 56.69 95 ALA A O 1
ATOM 739 N N . GLY A 1 96 ? 30.839 -6.159 -19.879 1.00 50.66 96 GLY A N 1
ATOM 740 C CA . GLY A 1 96 ? 30.817 -6.730 -21.205 1.00 50.66 96 GLY A CA 1
ATOM 741 C C . GLY A 1 96 ? 32.222 -7.199 -21.537 1.00 50.66 96 GLY A C 1
ATOM 742 O O . GLY A 1 96 ? 33.155 -6.401 -21.585 1.00 50.66 96 GLY A O 1
ATOM 743 N 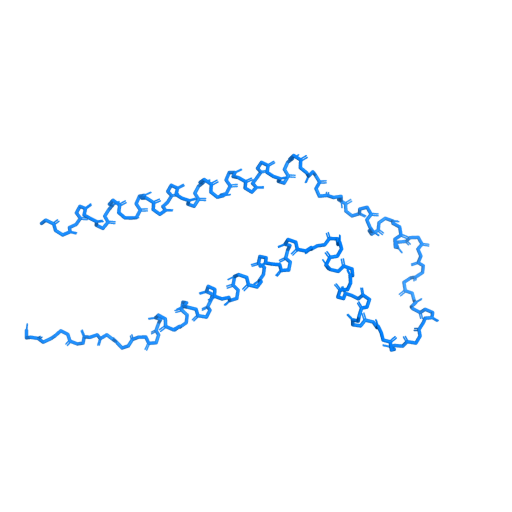N . GLY A 1 97 ? 32.359 -8.502 -21.721 1.00 41.12 97 GLY A N 1
ATOM 744 C CA . GLY A 1 97 ? 33.494 -9.088 -22.398 1.00 41.12 97 GLY A CA 1
ATOM 745 C C . GLY A 1 97 ? 32.969 -10.101 -23.408 1.00 41.12 97 GLY A C 1
ATOM 746 O O . GLY A 1 97 ? 32.007 -10.813 -23.093 1.00 41.12 97 GLY A O 1
ATOM 747 N N . PRO A 1 98 ? 33.590 -10.235 -24.588 1.00 45.34 98 PRO A N 1
ATOM 748 C CA . PRO A 1 98 ? 34.617 -9.387 -25.212 1.00 45.34 98 PRO A CA 1
ATOM 749 C C . PRO A 1 98 ? 34.058 -8.239 -26.076 1.00 45.34 98 PRO A C 1
ATOM 751 O O . PRO A 1 98 ? 32.914 -8.351 -26.575 1.00 45.34 98 PRO A O 1
#

Sequence (98 aa):
MRRKGLDLGSALAAVIVLCIIYLFSTLILAEPFPTLRYALGIVSRRLIPIQPFEGISQGVSRFLWENRALDVTMQAFVIVVAIICCLALLKPEEAGGP

pLDDT: mean 75.18, std 14.55, range [41.12, 95.62]